Protein AF-A0A933TM64-F1 (afdb_monomer_lite)

Foldseek 3Di:
DDDWDWDWADDPVGTFIWTQDPVVRDTDTDDCVNPVCRVVQVVCVVVVNDDRD

Secondary structure (DSSP, 8-state):
-----EEEEEETTEEEEEEEETTTTEEEE--TTT-TTHHHHHHHHHTT-----

pLDDT: mean 74.29, std 10.19, range [48.16, 85.88]

Structure (mmCIF, N/CA/C/O backbone):
data_AF-A0A933TM64-F1
#
_entry.id   AF-A0A933TM64-F1
#
loop_
_atom_site.group_PDB
_atom_site.id
_atom_site.type_symbol
_atom_site.label_atom_id
_atom_site.label_alt_id
_atom_site.label_comp_id
_atom_site.label_asym_id
_atom_site.label_entity_id
_atom_site.label_seq_id
_atom_site.pdbx_PDB_ins_code
_atom_site.Cartn_x
_atom_site.Cartn_y
_atom_site.Cartn_z
_atom_site.occupancy
_atom_site.B_iso_or_equiv
_atom_site.auth_seq_id
_atom_site.auth_comp_id
_atom_site.auth_asym_id
_atom_site.auth_atom_id
_atom_site.pdbx_PDB_model_num
ATOM 1 N N . MET A 1 1 ? -12.881 -8.171 13.380 1.00 48.16 1 MET A N 1
ATOM 2 C CA . MET A 1 1 ? -11.975 -8.272 12.227 1.00 48.16 1 MET A CA 1
ATOM 3 C C . MET A 1 1 ? -12.202 -7.019 11.406 1.00 48.16 1 MET A C 1
ATOM 5 O O . MET A 1 1 ? -13.294 -6.878 10.871 1.00 48.16 1 MET A O 1
ATOM 9 N N . GLU A 1 2 ? -11.292 -6.048 11.454 1.00 54.22 2 GLU A N 1
ATOM 10 C CA . GLU A 1 2 ? -11.430 -4.809 10.675 1.00 54.22 2 GLU A CA 1
ATOM 11 C C . GLU A 1 2 ? -10.833 -5.033 9.288 1.00 54.22 2 GLU A C 1
ATOM 13 O O . GLU A 1 2 ? -9.631 -5.241 9.145 1.00 54.22 2 GLU A O 1
ATOM 18 N N . VAL A 1 3 ? -11.683 -5.015 8.265 1.00 58.41 3 VAL A N 1
ATOM 19 C CA . VAL A 1 3 ? -11.253 -5.112 6.871 1.00 58.41 3 VAL A CA 1
ATOM 20 C C . VAL A 1 3 ? -10.825 -3.721 6.421 1.00 58.41 3 VAL A C 1
ATOM 22 O O . VAL A 1 3 ? -11.661 -2.832 6.287 1.00 58.41 3 VAL A O 1
ATOM 25 N N . MET A 1 4 ? -9.529 -3.524 6.177 1.00 66.44 4 MET A N 1
ATOM 26 C CA . MET A 1 4 ? -9.029 -2.276 5.599 1.00 66.44 4 MET A CA 1
ATOM 27 C C . MET A 1 4 ? -8.982 -2.364 4.076 1.00 66.44 4 MET A C 1
ATOM 29 O O . MET A 1 4 ? -8.336 -3.246 3.507 1.00 66.44 4 MET A O 1
ATOM 33 N N . GLN A 1 5 ? -9.643 -1.416 3.416 1.00 77.31 5 GLN A N 1
ATOM 34 C CA . GLN A 1 5 ? -9.583 -1.272 1.969 1.00 77.31 5 GLN A CA 1
ATOM 35 C C . GLN A 1 5 ? -8.277 -0.580 1.562 1.00 77.31 5 GLN A C 1
ATOM 37 O O . GLN A 1 5 ? -7.854 0.404 2.174 1.00 77.31 5 GLN A O 1
ATOM 42 N N . TYR A 1 6 ? -7.641 -1.087 0.511 1.00 78.75 6 TYR A N 1
ATOM 43 C CA . TYR A 1 6 ? -6.403 -0.544 -0.033 1.00 78.75 6 TYR A CA 1
ATOM 44 C C . TYR A 1 6 ? -6.484 -0.427 -1.552 1.00 78.75 6 TYR A C 1
ATOM 46 O O . TYR A 1 6 ? -7.261 -1.127 -2.201 1.00 78.75 6 TYR A O 1
ATOM 54 N N . GLU A 1 7 ? -5.623 0.413 -2.113 1.00 83.00 7 GLU A N 1
ATOM 55 C CA . GLU A 1 7 ? -5.423 0.524 -3.552 1.00 83.00 7 GLU A CA 1
ATOM 56 C C . GLU A 1 7 ? -3.933 0.678 -3.873 1.00 83.00 7 GLU A C 1
ATOM 58 O O . GLU A 1 7 ? -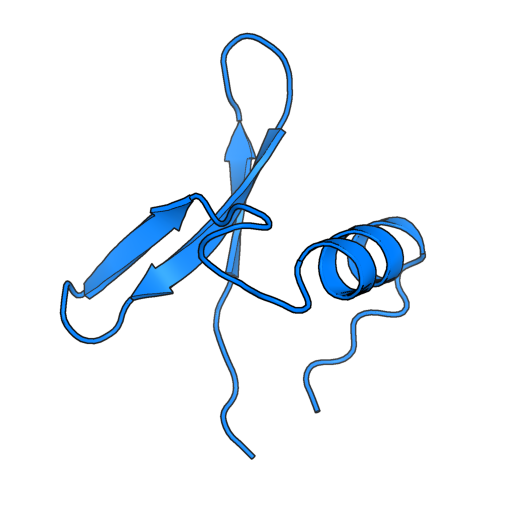3.170 1.277 -3.110 1.00 83.00 7 GLU A O 1
ATOM 63 N N . VAL A 1 8 ? -3.501 0.109 -5.000 1.00 81.75 8 VAL A N 1
ATOM 64 C CA . VAL A 1 8 ? -2.147 0.303 -5.529 1.00 81.75 8 VAL A CA 1
ATOM 65 C C . VAL A 1 8 ? -2.220 1.395 -6.588 1.00 81.75 8 VAL A C 1
ATOM 67 O O . VAL A 1 8 ? -2.792 1.192 -7.655 1.00 81.75 8 VAL A O 1
ATOM 70 N N . LEU A 1 9 ? -1.642 2.555 -6.286 1.00 82.50 9 LEU A N 1
ATOM 71 C CA . LEU A 1 9 ? -1.722 3.742 -7.132 1.00 82.50 9 LEU A CA 1
ATOM 72 C C . LEU A 1 9 ? -0.400 3.983 -7.878 1.00 82.50 9 LEU A C 1
ATOM 74 O O . LEU A 1 9 ? 0.677 3.792 -7.299 1.00 82.50 9 LEU A O 1
ATOM 78 N N . PRO A 1 10 ? -0.448 4.426 -9.148 1.00 83.94 10 PRO A N 1
ATOM 79 C CA . PRO A 1 10 ? 0.744 4.803 -9.896 1.00 83.94 10 PRO A CA 1
ATOM 80 C C . PRO A 1 10 ? 1.361 6.104 -9.355 1.00 83.94 10 PRO A C 1
ATOM 82 O O . PRO A 1 10 ? 0.670 7.024 -8.916 1.00 83.94 10 PRO A O 1
ATOM 85 N N . ALA A 1 11 ? 2.685 6.193 -9.419 1.00 82.75 11 ALA A N 1
ATOM 86 C CA . ALA A 1 11 ? 3.492 7.360 -9.081 1.00 82.75 11 ALA A CA 1
ATOM 87 C C . ALA A 1 11 ? 4.585 7.579 -10.141 1.00 82.75 11 ALA A C 1
ATOM 89 O O . ALA A 1 11 ? 4.910 6.656 -10.887 1.00 82.75 11 ALA A O 1
ATOM 90 N N . PRO A 1 12 ? 5.222 8.767 -10.185 1.00 85.56 12 PRO A N 1
ATOM 91 C CA . PRO A 1 12 ? 6.230 9.082 -11.203 1.00 85.56 12 PRO A CA 1
ATOM 92 C C . PRO A 1 12 ? 7.406 8.096 -11.302 1.00 85.56 12 PRO A C 1
ATOM 94 O O . PRO A 1 12 ? 8.067 8.048 -12.332 1.00 85.56 12 PRO A O 1
ATOM 97 N N . GLN A 1 13 ? 7.685 7.325 -10.245 1.00 85.88 13 GLN A N 1
ATOM 98 C CA . GLN A 1 13 ? 8.792 6.361 -10.185 1.00 85.88 13 GLN A CA 1
ATOM 99 C C . GLN A 1 13 ? 8.332 4.944 -9.795 1.00 85.88 13 GLN A C 1
ATOM 101 O O . GLN A 1 13 ? 9.109 4.178 -9.234 1.00 85.88 13 GLN A O 1
ATOM 106 N N . GLY A 1 14 ? 7.069 4.586 -10.050 1.00 82.75 14 GLY A N 1
ATOM 107 C CA . GLY A 1 14 ? 6.563 3.238 -9.780 1.00 82.75 14 GLY A CA 1
ATOM 108 C C . GLY A 1 14 ? 5.151 3.239 -9.215 1.00 82.75 14 GLY A C 1
ATOM 109 O O . GLY A 1 14 ? 4.280 3.942 -9.714 1.00 82.75 14 GLY A O 1
ATOM 110 N N . TYR A 1 15 ? 4.929 2.453 -8.167 1.00 80.50 15 TYR A N 1
ATOM 111 C CA . TYR A 1 15 ? 3.630 2.307 -7.516 1.00 80.50 15 TYR A CA 1
ATOM 112 C C . TYR A 1 15 ? 3.779 2.463 -6.006 1.00 80.50 15 TYR A C 1
ATOM 114 O O . TYR A 1 15 ? 4.839 2.178 -5.444 1.00 80.50 15 TYR A O 1
ATOM 122 N N . TYR A 1 16 ? 2.718 2.900 -5.339 1.00 78.88 16 TYR A N 1
ATOM 123 C CA . TYR A 1 16 ? 2.637 2.882 -3.883 1.00 78.88 16 TYR A CA 1
ATOM 124 C C . TYR A 1 16 ? 1.287 2.346 -3.426 1.00 78.88 16 TYR A C 1
ATOM 126 O O . TYR A 1 16 ? 0.292 2.419 -4.142 1.00 78.88 16 TYR A O 1
ATOM 134 N N . ILE A 1 17 ? 1.267 1.815 -2.208 1.00 79.50 17 ILE A N 1
ATOM 135 C CA . ILE A 1 17 ? 0.045 1.356 -1.558 1.00 79.50 17 ILE A CA 1
ATOM 136 C C . ILE A 1 17 ? -0.584 2.551 -0.853 1.00 79.50 17 ILE A C 1
ATOM 138 O O . ILE A 1 17 ? 0.096 3.278 -0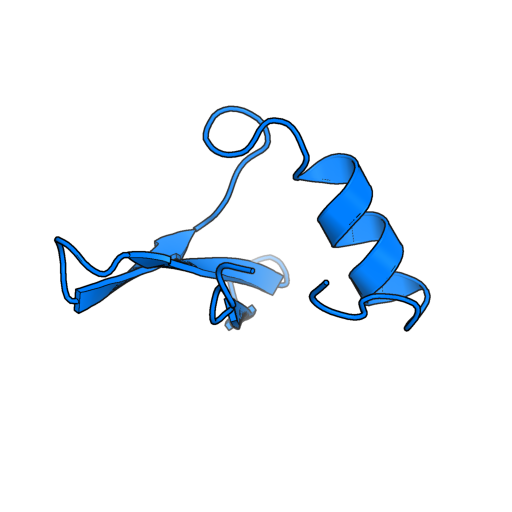.118 1.00 79.50 17 ILE A O 1
ATOM 142 N N . ALA A 1 18 ? -1.878 2.735 -1.060 1.00 85.12 18 ALA A N 1
ATOM 143 C CA . ALA A 1 18 ? -2.690 3.660 -0.301 1.00 85.12 18 ALA A CA 1
ATOM 144 C C . ALA A 1 18 ? -3.753 2.891 0.489 1.00 85.12 18 ALA A C 1
ATOM 146 O O . ALA A 1 18 ? -4.391 1.988 -0.046 1.00 85.12 18 ALA A O 1
ATOM 147 N N . LEU A 1 19 ? -3.933 3.241 1.760 1.00 83.25 19 LEU A N 1
ATOM 148 C CA . LEU A 1 19 ? -5.017 2.729 2.598 1.00 83.25 19 LEU A CA 1
ATOM 149 C C . LEU A 1 19 ? -6.152 3.743 2.625 1.00 83.25 19 LEU A C 1
ATOM 151 O O . LEU A 1 19 ? -5.905 4.952 2.630 1.00 83.25 19 LEU A O 1
ATOM 155 N N . PHE A 1 20 ? -7.386 3.251 2.641 1.00 83.31 20 PHE A N 1
ATOM 156 C CA . PHE A 1 20 ? -8.548 4.104 2.827 1.00 83.31 20 PHE A CA 1
ATOM 157 C C . PHE A 1 20 ? -8.601 4.601 4.275 1.00 83.31 20 PHE A C 1
ATOM 159 O O . PHE A 1 20 ? -8.670 3.814 5.216 1.00 83.31 20 PHE A O 1
ATOM 166 N N . ASP A 1 21 ? -8.551 5.917 4.445 1.00 81.75 21 ASP A N 1
ATOM 167 C CA . ASP A 1 21 ? -8.737 6.601 5.717 1.00 81.75 21 ASP A CA 1
ATOM 168 C C . ASP A 1 21 ? -10.223 6.947 5.859 1.00 81.75 21 ASP A C 1
ATOM 170 O O . ASP A 1 21 ? -10.740 7.801 5.134 1.00 81.75 21 ASP A O 1
ATOM 174 N N . GLU A 1 22 ? -10.923 6.275 6.775 1.00 81.56 22 GLU A N 1
ATOM 175 C CA . GLU A 1 22 ? -12.357 6.493 6.988 1.00 81.56 22 GLU A CA 1
ATOM 176 C C . GLU A 1 22 ? -12.676 7.886 7.542 1.00 81.56 22 GLU A C 1
ATOM 178 O O . GLU A 1 22 ? -13.711 8.459 7.196 1.00 81.56 22 GLU A O 1
ATOM 183 N N . ALA A 1 23 ? -11.785 8.464 8.355 1.00 83.88 23 ALA A N 1
ATOM 184 C CA . ALA A 1 23 ? -11.993 9.780 8.954 1.00 83.88 23 ALA A CA 1
ATOM 185 C C . ALA A 1 23 ? -11.938 10.888 7.895 1.00 83.88 23 ALA A C 1
ATOM 187 O O . 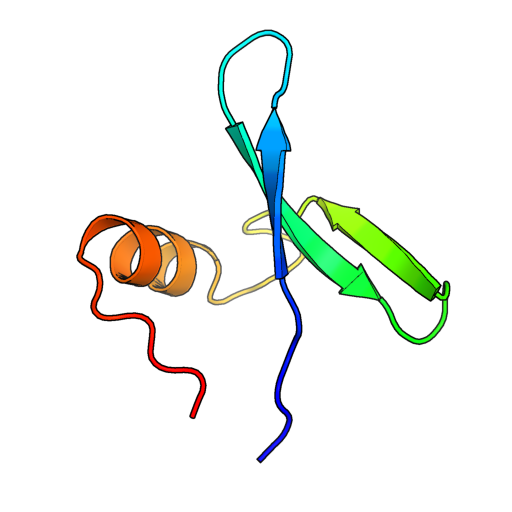ALA A 1 23 ? -12.684 11.866 7.964 1.00 83.88 23 ALA A O 1
ATOM 188 N N . LEU A 1 24 ? -11.073 10.719 6.894 1.00 84.88 24 LEU A N 1
ATOM 189 C CA . LEU A 1 24 ? -10.894 11.666 5.793 1.00 84.88 24 LEU A CA 1
ATOM 190 C C . LEU A 1 24 ? -11.636 11.258 4.511 1.00 84.88 24 LEU A C 1
ATOM 192 O O . LEU A 1 24 ? -11.646 12.022 3.545 1.00 84.88 24 LEU A O 1
ATOM 196 N N . ARG A 1 25 ? -12.246 10.066 4.499 1.00 84.75 25 ARG A N 1
ATOM 197 C CA . ARG A 1 25 ? -12.900 9.423 3.346 1.00 84.75 25 ARG A CA 1
ATOM 198 C C . ARG A 1 25 ? -12.032 9.464 2.083 1.00 84.75 25 ARG A C 1
ATOM 200 O O . ARG A 1 25 ? -12.527 9.746 0.992 1.00 84.75 25 ARG A O 1
ATOM 207 N N . THR A 1 26 ? -10.730 9.225 2.234 1.00 85.88 26 THR A N 1
ATOM 208 C CA . THR A 1 26 ? -9.749 9.334 1.143 1.00 85.88 26 THR A CA 1
ATOM 209 C C . THR A 1 26 ? -8.647 8.291 1.259 1.00 85.88 26 THR A C 1
ATOM 211 O O . THR A 1 26 ? -8.369 7.786 2.342 1.00 85.88 26 THR A O 1
ATOM 214 N N . PHE A 1 27 ? -7.985 7.985 0.146 1.00 83.44 27 PHE A N 1
ATOM 215 C CA . PHE A 1 27 ? -6.831 7.095 0.134 1.00 83.44 27 PHE A CA 1
ATOM 216 C C . PHE A 1 27 ? -5.564 7.853 0.527 1.00 83.44 27 PHE A C 1
ATOM 218 O O . PHE A 1 27 ? -5.198 8.858 -0.086 1.00 83.44 27 PHE A O 1
ATOM 225 N N . ARG A 1 28 ? -4.862 7.356 1.546 1.00 84.25 28 ARG A N 1
ATOM 226 C CA . ARG A 1 28 ? -3.582 7.902 1.993 1.00 84.25 28 ARG A CA 1
ATOM 227 C C . ARG A 1 28 ? -2.456 6.933 1.728 1.00 84.25 28 ARG A C 1
ATOM 229 O O . ARG A 1 28 ? -2.536 5.754 2.064 1.00 84.25 28 ARG A O 1
ATOM 236 N N . ARG A 1 29 ? -1.377 7.465 1.155 1.00 82.56 29 ARG A N 1
ATOM 237 C CA . ARG A 1 29 ? -0.136 6.722 0.967 1.00 82.56 29 ARG A CA 1
ATOM 238 C C . ARG A 1 29 ? 0.331 6.171 2.304 1.00 82.56 29 ARG A C 1
ATOM 240 O O . ARG A 1 29 ? 0.505 6.917 3.264 1.00 82.56 29 ARG A O 1
ATOM 247 N N . VAL A 1 30 ? 0.588 4.875 2.313 1.00 78.12 30 VAL A N 1
ATOM 248 C CA . VAL A 1 30 ?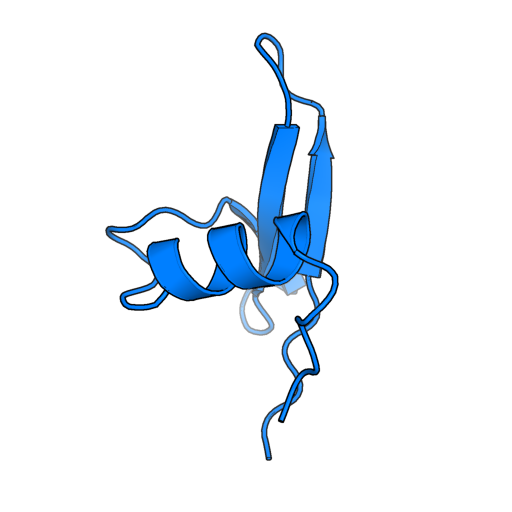 1.141 4.191 3.469 1.00 78.12 30 VAL A CA 1
ATOM 249 C C . VAL A 1 30 ? 2.661 4.228 3.384 1.00 78.12 30 VAL A C 1
ATOM 251 O O . VAL A 1 30 ? 3.247 4.010 2.321 1.00 78.12 30 VAL A O 1
ATOM 254 N N . SER A 1 31 ? 3.302 4.510 4.510 1.00 74.12 31 SER A N 1
ATOM 255 C CA . SER A 1 31 ? 4.742 4.373 4.709 1.00 74.12 31 SER A CA 1
ATOM 256 C C . SER A 1 31 ? 5.008 3.492 5.928 1.00 74.12 31 SER A C 1
ATOM 258 O O . SER A 1 31 ? 4.124 3.268 6.756 1.00 74.12 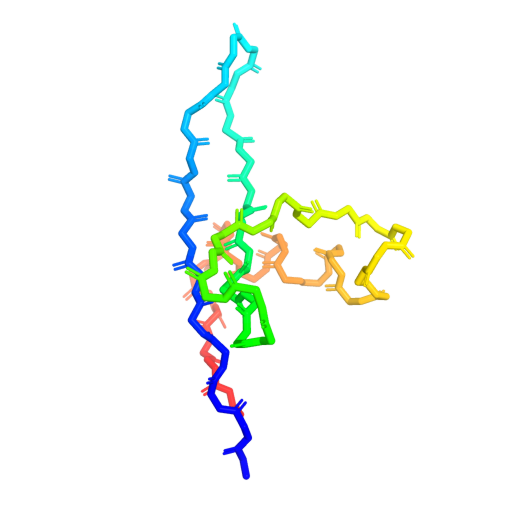31 SER A O 1
ATOM 260 N N . ALA A 1 32 ? 6.245 3.022 6.081 1.00 68.50 32 ALA A N 1
ATOM 261 C CA . ALA A 1 32 ? 6.659 2.296 7.283 1.00 68.50 32 ALA A CA 1
ATOM 262 C C . ALA A 1 32 ? 6.488 3.120 8.576 1.00 68.50 32 ALA A C 1
ATOM 264 O O . ALA A 1 32 ? 6.317 2.551 9.650 1.00 68.50 32 ALA A O 1
ATOM 265 N N . GLU A 1 33 ? 6.494 4.451 8.472 1.00 67.88 33 GLU A N 1
ATOM 266 C CA . GLU A 1 33 ? 6.312 5.364 9.607 1.00 67.88 33 GLU A CA 1
ATOM 267 C C . GLU A 1 33 ? 4.843 5.454 10.038 1.00 67.88 33 GLU A C 1
ATOM 269 O O . GLU A 1 33 ? 4.551 5.630 11.217 1.00 67.88 33 GLU A O 1
ATOM 274 N N . SER A 1 34 ? 3.919 5.328 9.082 1.00 67.31 34 SER A N 1
ATOM 275 C CA . SER A 1 34 ? 2.471 5.429 9.309 1.00 67.31 34 SER A CA 1
ATOM 276 C C . SER A 1 34 ? 1.809 4.070 9.529 1.00 67.31 34 SER A C 1
ATOM 278 O O . SER A 1 34 ? 0.732 3.994 10.117 1.00 67.31 34 SER A O 1
ATOM 280 N N . TYR A 1 35 ? 2.463 2.984 9.115 1.00 69.44 35 TYR A N 1
ATOM 281 C CA . TYR A 1 35 ? 1.957 1.633 9.284 1.00 69.44 35 TYR A CA 1
ATOM 282 C C . TYR A 1 35 ? 3.085 0.678 9.661 1.00 69.44 35 TYR A C 1
ATOM 284 O O . TYR A 1 35 ? 3.891 0.253 8.836 1.00 69.44 35 TYR A O 1
ATOM 292 N N . ARG A 1 36 ? 3.119 0.294 10.940 1.00 70.19 36 ARG A N 1
ATOM 293 C CA . ARG A 1 36 ? 4.182 -0.542 11.524 1.00 70.19 36 ARG A CA 1
ATOM 294 C C . ARG A 1 36 ? 4.378 -1.880 10.800 1.00 70.19 36 ARG A C 1
ATOM 296 O O . ARG A 1 36 ? 5.481 -2.412 10.799 1.00 70.19 36 ARG A O 1
ATOM 303 N N . LYS A 1 37 ? 3.319 -2.403 10.172 1.00 69.56 37 LYS A N 1
ATOM 304 C CA . LYS A 1 37 ? 3.321 -3.655 9.397 1.00 69.56 37 LYS A CA 1
ATOM 305 C C . LYS A 1 37 ? 3.461 -3.441 7.885 1.00 69.56 37 LYS A C 1
ATOM 307 O O . LYS A 1 37 ? 3.185 -4.348 7.109 1.00 69.56 37 LYS A O 1
ATOM 312 N N . PHE A 1 38 ? 3.888 -2.257 7.437 1.00 71.06 38 PHE A N 1
ATOM 313 C CA . PHE A 1 38 ? 4.020 -1.933 6.011 1.00 71.06 38 PHE A CA 1
ATOM 314 C C . PHE A 1 38 ? 4.946 -2.895 5.268 1.00 71.06 38 PHE A C 1
ATOM 316 O O . PHE A 1 38 ? 4.614 -3.317 4.166 1.00 71.06 38 PHE A O 1
ATOM 323 N N . GLY A 1 39 ? 6.069 -3.283 5.880 1.00 69.81 39 GLY A N 1
ATOM 324 C CA . GLY A 1 39 ? 6.988 -4.258 5.288 1.00 69.81 39 GLY A CA 1
ATOM 325 C C . GLY A 1 39 ? 6.321 -5.614 5.042 1.00 69.81 39 GLY A C 1
ATOM 326 O O . GLY A 1 39 ? 6.389 -6.136 3.932 1.00 69.81 39 GLY A O 1
ATOM 327 N N . GLU A 1 40 ? 5.609 -6.134 6.044 1.00 73.31 40 GLU A N 1
ATOM 328 C CA . GLU A 1 40 ? 4.861 -7.397 5.957 1.00 73.31 40 GLU A CA 1
ATOM 329 C C . GLU A 1 40 ? 3.732 -7.317 4.917 1.00 73.31 40 GLU A C 1
ATOM 331 O O . GLU A 1 40 ? 3.557 -8.239 4.125 1.00 73.31 40 GLU A O 1
ATOM 336 N N . ALA A 1 41 ? 3.005 -6.196 4.867 1.00 72.12 41 ALA A N 1
ATOM 337 C CA . ALA A 1 41 ? 1.910 -5.983 3.922 1.00 72.12 41 ALA A CA 1
ATOM 338 C C . ALA A 1 41 ? 2.402 -5.865 2.470 1.00 72.12 41 ALA A C 1
ATOM 340 O O . ALA A 1 41 ? 1.837 -6.500 1.582 1.00 72.12 41 ALA A O 1
ATOM 341 N N . CYS A 1 42 ? 3.486 -5.118 2.228 1.00 74.12 42 CYS A N 1
ATOM 342 C CA . CYS A 1 42 ? 4.165 -5.075 0.931 1.00 74.12 42 CYS A CA 1
ATOM 343 C C . CYS A 1 42 ? 4.581 -6.479 0.490 1.00 74.12 42 CYS A C 1
ATOM 345 O O . CYS A 1 42 ? 4.284 -6.896 -0.626 1.00 74.12 42 CYS A O 1
ATOM 347 N N . GLN A 1 43 ? 5.249 -7.228 1.367 1.00 76.19 43 GLN A N 1
ATOM 348 C CA . GLN A 1 43 ? 5.724 -8.565 1.035 1.00 76.19 43 GLN A CA 1
ATOM 349 C C . GLN A 1 43 ? 4.562 -9.528 0.745 1.00 76.19 43 GLN A C 1
ATOM 351 O O . GLN A 1 43 ? 4.609 -10.252 -0.247 1.00 76.19 43 GLN A O 1
ATOM 356 N N . ALA A 1 44 ? 3.493 -9.493 1.544 1.00 72.62 44 ALA A N 1
ATOM 357 C CA . ALA A 1 44 ? 2.302 -10.312 1.331 1.00 72.62 44 ALA A CA 1
ATOM 358 C C . ALA A 1 44 ? 1.567 -9.969 0.021 1.00 72.62 44 ALA A C 1
ATOM 360 O O . ALA A 1 44 ? 1.076 -10.872 -0.655 1.00 72.62 44 ALA A O 1
ATOM 361 N N . LEU A 1 45 ? 1.533 -8.687 -0.368 1.00 72.00 45 LEU A N 1
ATOM 362 C CA . LEU A 1 45 ? 1.026 -8.226 -1.667 1.00 72.00 45 LEU A CA 1
ATOM 363 C C . LEU A 1 45 ? 1.794 -8.850 -2.830 1.00 72.00 45 LEU A C 1
ATOM 365 O O . LEU A 1 45 ? 1.190 -9.431 -3.728 1.00 72.00 45 LEU A O 1
ATOM 369 N N . PHE A 1 46 ? 3.124 -8.741 -2.806 1.00 71.44 46 PHE A N 1
ATOM 370 C CA . PHE A 1 46 ? 3.975 -9.241 -3.888 1.00 71.44 46 PHE A CA 1
ATOM 371 C C . PHE A 1 46 ? 4.001 -10.770 -3.971 1.00 71.44 46 PHE A C 1
ATOM 373 O O . PHE A 1 46 ? 4.169 -11.316 -5.057 1.00 71.44 46 PHE A O 1
ATOM 380 N N . LEU A 1 47 ? 3.816 -11.462 -2.846 1.00 76.12 47 LEU A N 1
ATOM 381 C CA . LEU A 1 47 ? 3.743 -12.923 -2.800 1.00 76.12 47 LEU A CA 1
ATOM 382 C C . LEU A 1 47 ? 2.333 -13.468 -3.079 1.00 76.12 47 LEU A C 1
ATOM 384 O O . LEU A 1 47 ? 2.159 -14.683 -3.139 1.00 76.12 47 LEU A O 1
ATOM 388 N N . GLY A 1 48 ? 1.324 -12.601 -3.237 1.00 64.88 48 GLY A N 1
ATOM 389 C CA . GLY A 1 48 ? -0.071 -13.011 -3.430 1.00 64.88 48 GLY A CA 1
ATOM 390 C C . GLY A 1 48 ? -0.684 -13.707 -2.209 1.00 64.88 48 GLY A C 1
ATOM 391 O O . GLY A 1 48 ? -1.730 -14.338 -2.315 1.00 64.88 48 GLY A O 1
ATOM 392 N N . THR A 1 49 ? -0.041 -13.606 -1.046 1.00 67.69 49 THR A N 1
ATOM 393 C CA . THR A 1 49 ? -0.491 -14.203 0.219 1.00 67.69 49 THR A CA 1
ATOM 394 C C . THR A 1 49 ? -1.227 -13.198 1.092 1.00 67.69 49 THR A C 1
ATOM 396 O O . THR A 1 49 ? -1.525 -13.480 2.256 1.00 67.69 49 THR A O 1
ATOM 399 N N . TRP A 1 50 ? -1.494 -12.000 0.568 1.00 64.38 50 TRP A N 1
ATOM 400 C CA . TRP A 1 50 ? -2.291 -11.038 1.294 1.00 64.38 50 TRP A CA 1
ATOM 401 C C . TRP A 1 50 ? -3.744 -11.484 1.325 1.00 64.38 50 TRP A C 1
ATOM 403 O O . TRP A 1 50 ? -4.510 -11.310 0.382 1.00 64.38 50 TRP A O 1
ATOM 413 N N . THR A 1 51 ? -4.105 -12.049 2.464 1.00 54.84 51 THR A N 1
ATOM 414 C CA . THR A 1 51 ? -5.488 -12.302 2.830 1.00 54.84 51 THR A CA 1
ATOM 415 C C . THR A 1 51 ? -5.773 -11.347 3.981 1.00 54.84 51 THR A C 1
ATOM 417 O O . THR A 1 51 ? -5.114 -11.472 5.017 1.00 54.84 51 THR A O 1
ATOM 420 N N . PRO A 1 52 ? -6.653 -10.344 3.816 1.00 48.78 52 PRO A N 1
ATOM 421 C CA . PRO A 1 52 ? -7.100 -9.544 4.943 1.00 48.78 52 PRO A CA 1
ATOM 422 C C . PRO A 1 52 ? -7.795 -10.490 5.929 1.00 48.78 52 PRO A C 1
ATOM 424 O O . PRO A 1 52 ? -8.833 -11.070 5.606 1.00 48.78 52 PRO A O 1
ATOM 427 N N . ALA A 1 53 ? -7.151 -10.710 7.07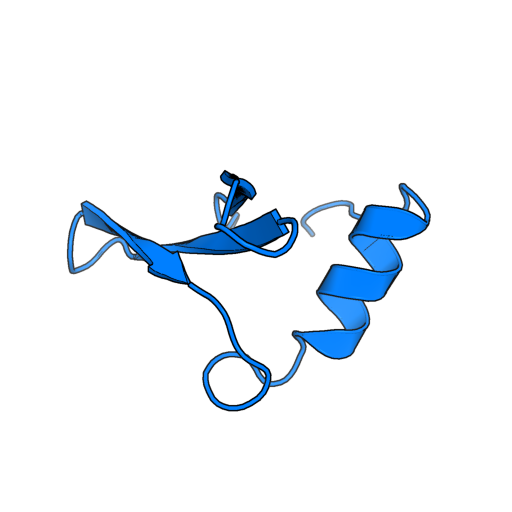3 1.00 48.16 53 ALA A N 1
ATOM 428 C CA . ALA A 1 53 ? -7.737 -11.346 8.245 1.00 48.16 53 ALA A CA 1
ATOM 429 C C . ALA A 1 53 ? -8.231 -10.273 9.221 1.00 48.16 53 ALA A C 1
ATOM 431 O O . ALA A 1 53 ? -8.425 -9.107 8.811 1.00 48.16 53 ALA A O 1
#

Radius of gyration: 11.23 Å; chains: 1; bounding box: 22×26×23 Å

Sequence (53 aa):
MEVMQYEVLPAPQGYYIALFDEALRTFRRVSAESYRKFGEACQALFLGTWTPA